Protein AF-A0A258RWH0-F1 (afdb_monomer_lite)

Secondary structure (DSSP, 8-state):
-HHHHHHHHHHHHHHHHHHHHHHHHHHHHHHT-HHHHHHHHHHHHHHHHHHHHHHHHHHHHH-SSHHHHHHHSS-HHHHTT--

Sequence (83 aa):
MADLHHQLFVVLAGELRGMSHSLELLGLHLCSDPAVVHAHMDLLQQIDHISQSQASIADIIAAEDPVSVCRKVSLDHLKRYAG

Structure (mmCIF, N/CA/C/O backbone):
data_AF-A0A258RWH0-F1
#
_entry.id   AF-A0A258RWH0-F1
#
loop_
_atom_site.group_PDB
_atom_site.id
_atom_site.type_symbol
_atom_site.label_atom_id
_atom_site.label_alt_id
_atom_site.label_comp_id
_atom_site.label_asym_id
_atom_site.label_entity_id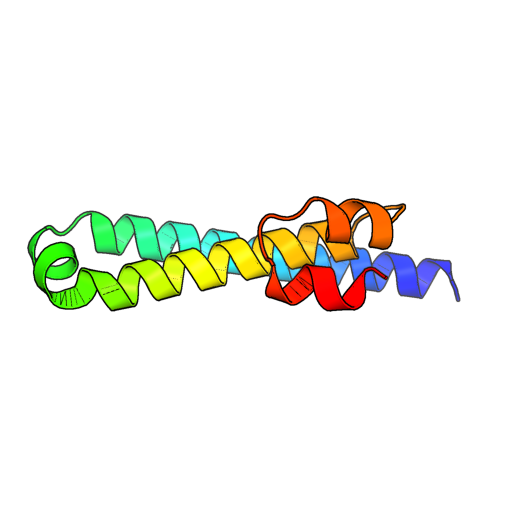
_atom_site.label_seq_id
_atom_site.pdbx_PDB_ins_code
_atom_site.Cartn_x
_atom_site.Cartn_y
_atom_site.Cartn_z
_atom_site.occupancy
_atom_site.B_iso_or_equiv
_atom_site.auth_seq_id
_atom_site.auth_comp_id
_atom_site.auth_asym_id
_atom_site.auth_atom_id
_atom_site.pdbx_PDB_model_num
ATOM 1 N N . MET A 1 1 ? 22.540 -8.735 -18.754 1.00 57.31 1 MET A N 1
ATOM 2 C CA . MET A 1 1 ? 22.567 -7.819 -17.589 1.00 57.31 1 MET A CA 1
ATOM 3 C C . MET A 1 1 ? 21.279 -7.005 -17.462 1.00 57.31 1 MET A C 1
ATOM 5 O O . MET A 1 1 ? 20.691 -7.072 -16.396 1.00 57.31 1 MET A O 1
ATOM 9 N N . ALA A 1 2 ? 20.785 -6.328 -18.512 1.00 63.66 2 ALA A N 1
ATOM 10 C CA . ALA A 1 2 ? 19.498 -5.605 -18.460 1.00 63.66 2 ALA A CA 1
ATOM 11 C C . ALA A 1 2 ? 18.292 -6.494 -18.075 1.00 63.66 2 ALA A C 1
ATOM 13 O O . ALA A 1 2 ? 17.469 -6.093 -17.262 1.00 63.66 2 ALA A O 1
ATOM 14 N N . ASP A 1 3 ? 18.251 -7.727 -18.585 1.00 77.12 3 ASP A N 1
ATOM 15 C CA . ASP A 1 3 ? 17.190 -8.707 -18.303 1.00 77.12 3 ASP A CA 1
ATOM 16 C C . ASP A 1 3 ? 17.146 -9.147 -16.823 1.00 77.12 3 ASP A C 1
ATOM 18 O O . ASP A 1 3 ? 16.087 -9.206 -16.210 1.00 77.12 3 ASP A O 1
ATOM 22 N N . LEU A 1 4 ? 18.310 -9.332 -16.189 1.00 84.31 4 LEU A N 1
ATOM 23 C CA . LEU A 1 4 ? 18.387 -9.719 -14.775 1.00 84.31 4 LEU A CA 1
ATOM 24 C C . LEU A 1 4 ? 17.922 -8.591 -13.840 1.00 84.31 4 LEU A C 1
ATOM 26 O O . LEU A 1 4 ? 17.251 -8.850 -12.847 1.00 84.31 4 LEU A O 1
ATOM 30 N N . HIS A 1 5 ? 18.270 -7.338 -14.150 1.00 85.75 5 HIS A N 1
ATOM 31 C CA . HIS A 1 5 ? 17.808 -6.185 -13.369 1.00 85.75 5 HIS A CA 1
ATOM 32 C C . HIS A 1 5 ? 16.296 -6.004 -13.499 1.00 85.75 5 HIS A C 1
ATOM 34 O O . HIS A 1 5 ? 15.626 -5.740 -12.506 1.00 85.75 5 HIS A O 1
ATOM 40 N N . HIS A 1 6 ? 15.759 -6.190 -14.706 1.00 84.62 6 HIS A N 1
ATOM 41 C CA . HIS A 1 6 ? 14.322 -6.146 -14.941 1.00 84.62 6 HIS A CA 1
ATOM 42 C C . HIS A 1 6 ? 13.590 -7.249 -14.161 1.00 84.62 6 HIS A C 1
ATOM 44 O O . HIS A 1 6 ? 12.653 -6.954 -13.425 1.00 84.62 6 HIS A O 1
ATOM 50 N N . GLN A 1 7 ? 14.074 -8.493 -14.219 1.00 89.12 7 GLN A N 1
ATOM 51 C CA . GLN A 1 7 ? 13.519 -9.604 -13.436 1.00 89.12 7 GLN A CA 1
ATOM 52 C C . GLN A 1 7 ? 13.586 -9.347 -11.925 1.00 89.12 7 GLN A C 1
ATOM 54 O O . GLN A 1 7 ? 12.610 -9.595 -11.220 1.00 89.12 7 GLN A O 1
ATOM 59 N N . LEU A 1 8 ? 14.701 -8.807 -11.421 1.00 92.38 8 LEU A N 1
ATOM 60 C CA . LEU A 1 8 ? 14.829 -8.445 -10.010 1.00 92.38 8 LEU A CA 1
ATOM 61 C C . LEU A 1 8 ? 13.798 -7.384 -9.603 1.00 92.38 8 LEU A C 1
ATOM 63 O O . LEU A 1 8 ? 13.164 -7.526 -8.562 1.00 92.38 8 LEU A O 1
ATOM 67 N N . PHE A 1 9 ? 13.596 -6.346 -10.418 1.00 91.75 9 PHE A N 1
ATOM 68 C CA . PHE A 1 9 ? 12.591 -5.320 -10.137 1.00 91.75 9 PHE A CA 1
ATOM 69 C C . PHE A 1 9 ? 11.170 -5.879 -10.130 1.00 91.75 9 PHE A C 1
ATOM 71 O O . PHE A 1 9 ? 10.403 -5.542 -9.233 1.00 91.75 9 PHE A O 1
ATOM 78 N N . VAL A 1 10 ? 10.841 -6.788 -11.049 1.00 92.31 10 VAL A N 1
ATOM 79 C CA . VAL A 1 10 ? 9.540 -7.472 -11.056 1.00 92.31 10 VAL A CA 1
ATOM 80 C C . VAL A 1 10 ? 9.325 -8.271 -9.766 1.00 92.31 10 VAL A C 1
ATOM 82 O O . VAL A 1 10 ? 8.262 -8.169 -9.157 1.00 92.31 10 VAL A O 1
ATOM 85 N N . VAL A 1 11 ? 10.334 -9.018 -9.304 1.00 95.75 11 VAL A N 1
ATOM 86 C CA . VAL A 1 11 ? 10.247 -9.768 -8.038 1.00 95.75 11 VAL A CA 1
ATOM 87 C C . VAL A 1 11 ? 10.059 -8.823 -6.850 1.00 95.75 11 VAL A C 1
ATOM 89 O O . VAL A 1 11 ? 9.163 -9.035 -6.037 1.00 95.75 11 VAL A O 1
ATOM 92 N N . LEU A 1 12 ? 10.849 -7.749 -6.766 1.00 96.12 12 LEU A N 1
ATOM 93 C CA . LEU A 1 12 ? 10.747 -6.770 -5.678 1.00 96.12 12 LEU A CA 1
ATOM 94 C C . LEU A 1 12 ? 9.397 -6.038 -5.666 1.00 96.12 12 LEU A C 1
ATOM 96 O O . LEU A 1 12 ? 8.844 -5.799 -4.593 1.00 96.12 12 LEU A O 1
ATOM 100 N N . ALA A 1 13 ? 8.846 -5.712 -6.838 1.00 96.19 13 ALA A N 1
ATOM 101 C CA . ALA A 1 13 ? 7.499 -5.162 -6.952 1.00 96.19 13 ALA A CA 1
ATOM 102 C C . ALA A 1 13 ? 6.445 -6.154 -6.438 1.00 96.19 13 ALA A C 1
ATOM 104 O O . ALA A 1 13 ? 5.537 -5.760 -5.708 1.00 96.19 13 ALA A O 1
ATOM 105 N N . GLY A 1 14 ? 6.590 -7.442 -6.764 1.00 96.50 14 GLY A N 1
ATOM 106 C CA . GLY A 1 14 ? 5.720 -8.506 -6.264 1.00 96.50 14 GLY A CA 1
ATOM 107 C C . GLY A 1 14 ? 5.736 -8.626 -4.739 1.00 96.50 14 GLY A C 1
ATOM 108 O O . GLY A 1 14 ? 4.674 -8.633 -4.117 1.00 96.50 14 GLY A O 1
ATOM 109 N N . GLU A 1 15 ? 6.921 -8.644 -4.124 1.00 97.94 15 GLU A N 1
ATOM 110 C CA . GLU A 1 15 ? 7.067 -8.677 -2.661 1.00 97.94 15 GLU A CA 1
ATOM 111 C C . GLU A 1 15 ? 6.415 -7.456 -2.001 1.00 97.94 15 GLU A C 1
ATOM 113 O O . GLU A 1 15 ? 5.642 -7.583 -1.049 1.00 97.94 15 GLU A O 1
ATOM 118 N N . LEU A 1 16 ? 6.651 -6.262 -2.554 1.00 97.12 16 LEU A N 1
ATOM 119 C CA . LEU A 1 16 ? 6.065 -5.029 -2.039 1.00 97.12 16 LEU A CA 1
ATOM 120 C C . LEU A 1 16 ? 4.533 -5.023 -2.164 1.00 97.12 16 LEU A C 1
ATOM 122 O O . LEU A 1 16 ? 3.836 -4.571 -1.252 1.00 97.12 16 LEU A O 1
ATOM 126 N N . ARG A 1 17 ? 3.996 -5.588 -3.252 1.00 97.44 17 ARG A N 1
ATOM 127 C CA . ARG A 1 17 ? 2.554 -5.781 -3.431 1.00 97.44 17 ARG A CA 1
ATOM 128 C C . ARG A 1 17 ? 1.984 -6.778 -2.420 1.00 97.44 17 ARG A C 1
ATOM 130 O O . ARG A 1 17 ? 0.905 -6.540 -1.881 1.00 97.44 17 ARG A O 1
ATOM 137 N N . GLY A 1 18 ? 2.704 -7.861 -2.130 1.00 97.62 18 GLY A N 1
ATOM 138 C CA . GLY A 1 18 ? 2.325 -8.836 -1.105 1.00 97.62 18 GLY A CA 1
ATOM 139 C C . GLY A 1 18 ? 2.280 -8.230 0.301 1.00 97.62 18 GLY A C 1
ATOM 140 O O . GLY A 1 18 ? 1.342 -8.483 1.063 1.00 97.62 18 GLY A O 1
ATOM 141 N N . MET A 1 19 ? 3.248 -7.369 0.631 1.00 97.56 19 MET A N 1
ATOM 142 C CA . MET A 1 19 ? 3.264 -6.620 1.892 1.00 97.56 19 MET A CA 1
ATOM 143 C C . MET A 1 19 ? 2.090 -5.640 1.995 1.00 97.56 19 MET A C 1
ATOM 145 O O . MET A 1 19 ? 1.410 -5.626 3.021 1.00 97.56 19 MET A O 1
ATOM 149 N N . SER A 1 20 ? 1.807 -4.891 0.925 1.00 97.19 20 SER A N 1
ATOM 150 C CA . SER A 1 20 ? 0.642 -3.999 0.849 1.00 97.19 20 SER A CA 1
ATOM 151 C C . SER A 1 20 ? -0.656 -4.766 1.096 1.00 97.19 20 SER A C 1
ATOM 153 O O . SER A 1 20 ? -1.421 -4.415 1.990 1.00 97.19 20 SER A O 1
ATOM 155 N N . HIS A 1 21 ? -0.859 -5.885 0.398 1.00 97.31 21 HIS A N 1
ATOM 156 C CA . HIS A 1 21 ? -2.050 -6.707 0.589 1.00 97.31 21 HIS A CA 1
ATOM 157 C C . HIS A 1 21 ? -2.178 -7.234 2.028 1.00 97.31 21 HIS A C 1
ATOM 159 O O . HIS A 1 21 ? -3.264 -7.245 2.606 1.00 97.31 21 HIS A O 1
ATOM 165 N N . SER A 1 22 ? -1.060 -7.625 2.645 1.00 98.00 22 SER A N 1
ATOM 166 C CA . SER A 1 22 ? -1.048 -8.058 4.046 1.00 98.00 22 SER A CA 1
ATOM 167 C C . SER A 1 22 ? -1.455 -6.925 4.996 1.00 98.00 22 SER A C 1
ATOM 169 O O . SER A 1 22 ? -2.224 -7.159 5.928 1.00 98.00 22 SER A O 1
ATOM 171 N N . LEU A 1 23 ? -0.997 -5.691 4.749 1.00 97.31 23 LEU A N 1
ATOM 172 C CA . LEU A 1 23 ? -1.419 -4.516 5.516 1.00 97.31 23 LEU A CA 1
ATOM 173 C C . LEU A 1 23 ? -2.904 -4.190 5.318 1.00 97.31 23 LEU A C 1
ATOM 175 O O . LEU A 1 23 ? -3.568 -3.866 6.299 1.00 97.31 23 LEU A O 1
ATOM 179 N N . GLU A 1 24 ? -3.444 -4.318 4.102 1.00 96.38 24 GLU A N 1
ATOM 180 C CA . GLU A 1 24 ? -4.883 -4.133 3.845 1.00 96.38 24 GLU A CA 1
ATOM 181 C C . GLU A 1 24 ? -5.722 -5.127 4.645 1.00 96.38 24 GLU A C 1
ATOM 183 O O . GLU A 1 24 ? -6.692 -4.735 5.290 1.00 96.38 24 GLU A O 1
ATOM 188 N N . LEU A 1 25 ? -5.338 -6.407 4.654 1.00 97.56 25 LEU A N 1
ATOM 189 C CA . LEU A 1 25 ? -6.049 -7.440 5.409 1.00 97.56 25 LEU A CA 1
ATOM 190 C C . LEU A 1 25 ? -6.006 -7.183 6.918 1.00 97.56 25 LEU A C 1
ATOM 192 O O . LEU A 1 25 ? -7.027 -7.323 7.595 1.00 97.56 25 LEU A O 1
ATOM 196 N N . LEU A 1 26 ? -4.850 -6.775 7.448 1.00 96.94 26 LEU A N 1
ATOM 197 C CA . LEU A 1 26 ? -4.721 -6.387 8.853 1.00 96.94 26 LEU A CA 1
ATOM 198 C C . LEU A 1 26 ? -5.578 -5.156 9.169 1.00 96.94 26 LEU A C 1
ATOM 200 O O . LEU A 1 26 ? -6.306 -5.164 10.158 1.00 96.94 26 LEU A O 1
ATOM 204 N N . GLY A 1 27 ? -5.543 -4.129 8.316 1.00 96.38 27 GLY A N 1
ATOM 205 C CA . GLY A 1 27 ? -6.364 -2.926 8.452 1.00 96.38 27 GLY A CA 1
ATOM 206 C C . GLY A 1 27 ? -7.859 -3.243 8.440 1.00 96.38 27 GLY A C 1
ATOM 207 O O . GLY A 1 27 ? -8.583 -2.804 9.327 1.00 96.38 27 GLY A O 1
ATOM 208 N N . LEU A 1 28 ? -8.318 -4.077 7.503 1.00 95.56 28 LEU A N 1
ATOM 209 C CA . LEU A 1 28 ? -9.703 -4.553 7.434 1.00 95.56 28 LEU A CA 1
ATOM 210 C C . LEU A 1 28 ? -10.117 -5.301 8.703 1.00 95.56 28 LEU A C 1
ATOM 212 O O . LEU A 1 28 ? -11.214 -5.080 9.216 1.00 95.56 28 LEU A O 1
ATOM 216 N N . HIS A 1 29 ? -9.243 -6.163 9.228 1.00 97.50 29 HIS A N 1
ATOM 217 C CA . HIS A 1 29 ? -9.516 -6.888 10.462 1.00 97.50 29 HIS A CA 1
ATOM 218 C C . HIS A 1 29 ? -9.626 -5.942 11.664 1.00 97.50 29 HIS A C 1
ATOM 220 O O . HIS A 1 29 ? -10.579 -6.043 12.432 1.00 97.50 29 HIS A O 1
ATOM 226 N N . LEU A 1 30 ? -8.715 -4.976 11.800 1.00 96.69 30 LEU A N 1
ATOM 227 C CA . LEU A 1 30 ? -8.774 -3.969 12.863 1.00 96.69 30 LEU A CA 1
ATOM 228 C C . LEU A 1 30 ? -10.022 -3.081 12.748 1.00 96.69 30 LEU A C 1
ATOM 230 O O . LEU A 1 30 ? -10.672 -2.79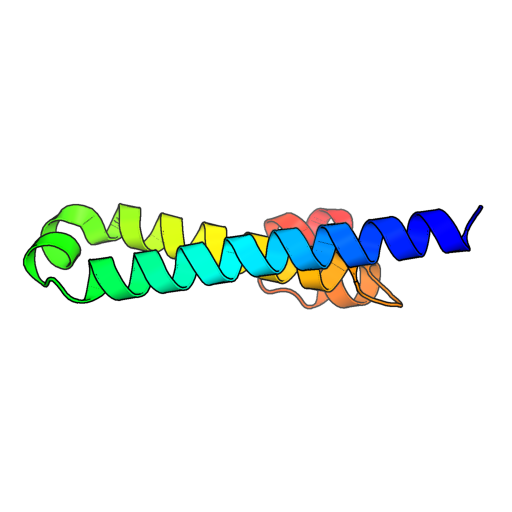7 13.750 1.00 96.69 30 LEU A O 1
ATOM 234 N N . CYS A 1 31 ? -10.400 -2.703 11.526 1.00 96.81 31 CYS A N 1
ATOM 235 C CA . CYS A 1 31 ? -11.599 -1.914 11.254 1.00 96.81 31 CYS A CA 1
ATOM 236 C C . CYS A 1 31 ? -12.911 -2.669 11.526 1.00 96.81 31 CYS A C 1
ATOM 238 O O . CYS A 1 31 ? -13.974 -2.048 11.552 1.00 96.81 31 CYS A O 1
ATOM 240 N N . SER A 1 32 ? -12.860 -3.990 11.734 1.00 97.12 32 SER A N 1
ATOM 241 C CA . SER A 1 32 ? -14.036 -4.789 12.092 1.00 97.12 32 SER A CA 1
ATOM 242 C C . SER A 1 32 ? -14.455 -4.641 13.560 1.00 97.12 32 SER A C 1
ATOM 244 O O . SER A 1 32 ? -15.593 -4.974 13.891 1.00 97.12 32 SER A O 1
ATOM 246 N N . ASP A 1 33 ? -13.580 -4.107 14.423 1.00 97.88 33 ASP A N 1
ATOM 247 C CA . ASP A 1 33 ? -13.885 -3.795 15.821 1.00 97.88 33 ASP A CA 1
ATOM 248 C C . ASP A 1 33 ? -14.174 -2.286 15.989 1.00 97.88 33 ASP A C 1
ATOM 250 O O . ASP A 1 33 ? -13.255 -1.460 15.921 1.00 97.88 33 ASP A O 1
ATOM 254 N N . PRO A 1 34 ? -15.434 -1.888 16.260 1.00 96.94 34 PRO A N 1
ATOM 255 C CA . PRO A 1 34 ? -15.796 -0.486 16.451 1.00 96.94 34 PRO A CA 1
ATOM 256 C C . PRO A 1 34 ? -15.038 0.212 17.588 1.00 96.94 34 PRO A C 1
ATOM 258 O O . PRO A 1 34 ? -14.821 1.422 17.512 1.00 96.94 34 PRO A O 1
ATOM 261 N N . ALA A 1 35 ? -14.629 -0.513 18.637 1.00 97.94 35 ALA A N 1
ATOM 262 C CA . ALA A 1 35 ? -13.869 0.068 19.741 1.00 97.94 35 ALA A CA 1
ATOM 263 C C . ALA A 1 35 ? -12.451 0.450 19.295 1.00 97.94 35 ALA A C 1
ATOM 265 O O . ALA A 1 35 ? -11.974 1.537 19.626 1.00 97.94 35 ALA A O 1
ATOM 266 N N . VAL A 1 36 ? -11.811 -0.400 18.484 1.00 97.81 36 VAL A N 1
ATOM 267 C CA . VAL A 1 36 ? -10.499 -0.122 17.876 1.00 97.81 36 VAL A CA 1
ATOM 268 C C . VAL A 1 36 ? -10.597 1.060 16.920 1.00 97.81 36 VAL A C 1
ATOM 270 O O . VAL A 1 36 ? -9.793 1.986 17.008 1.00 97.81 36 VAL A O 1
ATOM 273 N N . VAL A 1 37 ? -11.614 1.075 16.055 1.00 97.56 37 VAL A N 1
ATOM 274 C CA . VAL A 1 37 ? -11.855 2.180 15.115 1.00 97.56 37 VAL A CA 1
ATOM 275 C C . VAL A 1 37 ? -12.022 3.506 15.851 1.00 97.56 37 VAL A C 1
ATOM 277 O O . VAL A 1 37 ? -11.402 4.501 15.482 1.00 97.56 37 VAL A O 1
ATOM 280 N N . HIS A 1 38 ? -12.827 3.522 16.913 1.00 97.50 38 HIS A N 1
ATOM 281 C CA . HIS A 1 38 ? -13.073 4.733 17.686 1.00 97.50 38 HIS A CA 1
ATOM 282 C C . HIS A 1 38 ? -11.818 5.234 18.415 1.00 97.50 38 HIS A C 1
ATOM 284 O O . HIS A 1 38 ? -11.567 6.436 18.443 1.00 97.50 38 HIS A O 1
ATOM 290 N N . ALA A 1 39 ? -11.020 4.328 18.985 1.00 97.88 39 ALA A N 1
ATOM 291 C CA . ALA A 1 39 ? -9.835 4.684 19.763 1.00 97.88 39 ALA A CA 1
ATOM 292 C C . ALA A 1 39 ? -8.599 5.015 18.905 1.00 97.88 39 ALA A C 1
ATOM 294 O O . ALA A 1 39 ? -7.708 5.729 19.368 1.00 97.88 39 ALA A O 1
ATOM 295 N N . HIS A 1 40 ? -8.516 4.486 17.680 1.00 97.62 40 HIS A N 1
ATOM 296 C CA . HIS A 1 40 ? -7.279 4.465 16.894 1.00 97.62 40 HIS A CA 1
ATOM 297 C C . HIS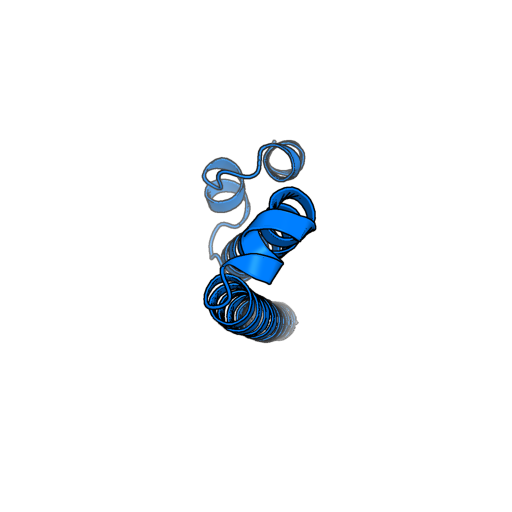 A 1 40 ? -7.456 4.857 15.421 1.00 97.62 40 HIS A C 1
ATOM 299 O O . HIS A 1 40 ? -6.615 4.497 14.597 1.00 97.62 40 HIS A O 1
ATOM 305 N N . MET A 1 41 ? -8.504 5.614 15.078 1.00 96.25 41 MET A N 1
ATOM 306 C CA . MET A 1 41 ? -8.789 6.041 13.699 1.00 96.25 41 MET A CA 1
ATOM 307 C C . MET A 1 41 ? -7.554 6.596 12.969 1.00 96.25 41 MET A C 1
ATOM 309 O O . MET A 1 41 ? -7.246 6.156 11.865 1.00 96.25 41 MET A O 1
ATOM 313 N N . ASP A 1 42 ? -6.800 7.496 13.604 1.00 97.06 42 ASP A N 1
ATOM 314 C CA . ASP A 1 42 ? -5.623 8.125 12.989 1.00 97.06 42 ASP A CA 1
ATOM 315 C C . ASP A 1 42 ? -4.498 7.120 12.692 1.00 97.06 42 ASP A C 1
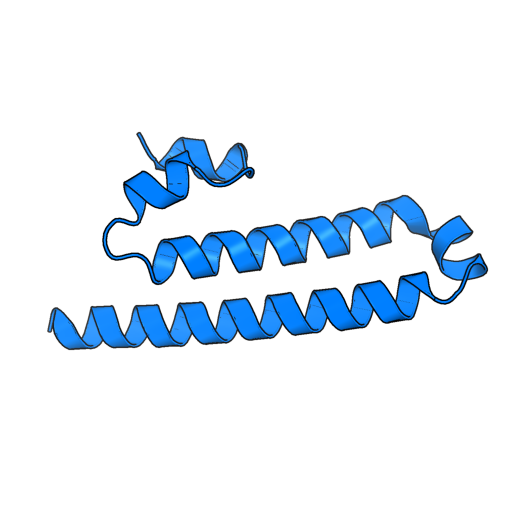ATOM 317 O O . ASP A 1 42 ? -3.766 7.265 11.712 1.00 97.06 42 ASP A O 1
ATOM 321 N N . LEU A 1 43 ? -4.340 6.088 13.528 1.00 97.12 43 LEU A N 1
ATOM 322 C CA . LEU A 1 43 ? -3.359 5.024 13.300 1.00 97.12 43 LEU A CA 1
ATOM 323 C C . LEU A 1 43 ? -3.820 4.086 12.179 1.00 97.12 43 LEU A C 1
ATOM 325 O O . LEU A 1 43 ? -3.007 3.669 11.357 1.00 97.12 43 LEU A O 1
ATOM 329 N N . LEU A 1 44 ? -5.119 3.791 12.104 1.00 96.94 44 LEU A N 1
ATOM 330 C CA . LEU A 1 44 ? -5.698 2.982 11.027 1.00 96.94 44 LEU A CA 1
ATOM 331 C C . LEU A 1 44 ? -5.572 3.684 9.670 1.00 96.94 44 LEU A C 1
ATOM 333 O O . LEU A 1 44 ? -5.195 3.049 8.687 1.00 96.94 44 LEU A O 1
ATOM 337 N N . GLN A 1 45 ? -5.787 5.001 9.624 1.00 95.25 45 GLN A N 1
ATOM 338 C CA . GLN A 1 45 ? -5.540 5.809 8.426 1.00 95.25 45 GLN A CA 1
ATOM 339 C C . GLN A 1 45 ? -4.063 5.794 8.011 1.00 95.25 45 GLN A C 1
ATOM 341 O O . GLN A 1 45 ? -3.755 5.737 6.822 1.00 95.25 45 GLN A O 1
ATOM 346 N N . GLN A 1 46 ? -3.133 5.800 8.971 1.00 95.75 46 GLN A N 1
ATOM 347 C CA . GLN A 1 46 ? -1.705 5.663 8.666 1.00 95.75 46 GLN A CA 1
ATOM 348 C C . GLN A 1 46 ? -1.369 4.288 8.075 1.00 95.75 46 GLN A C 1
ATOM 350 O O . GLN A 1 46 ? -0.579 4.219 7.135 1.00 95.75 46 GLN A O 1
ATOM 355 N N . ILE A 1 47 ? -1.977 3.207 8.576 1.00 95.62 47 ILE A N 1
ATOM 356 C CA . ILE A 1 47 ? -1.810 1.854 8.016 1.00 95.62 47 ILE A CA 1
ATOM 357 C C . ILE A 1 47 ? -2.310 1.802 6.569 1.00 95.62 47 ILE A C 1
ATOM 359 O O . ILE A 1 47 ? -1.590 1.316 5.694 1.00 95.62 47 ILE A O 1
ATOM 363 N N . ASP A 1 48 ? -3.501 2.341 6.307 1.00 94.25 48 ASP A N 1
ATOM 364 C CA . ASP A 1 48 ? -4.070 2.421 4.958 1.00 94.25 48 ASP A CA 1
ATOM 365 C C . ASP A 1 48 ? -3.158 3.215 4.009 1.00 94.25 48 ASP A C 1
ATOM 367 O O . ASP A 1 48 ? -2.789 2.733 2.937 1.00 94.25 48 ASP A O 1
ATOM 371 N N . HIS A 1 49 ? -2.674 4.381 4.445 1.00 94.06 49 HIS A N 1
ATOM 372 C CA . HIS A 1 49 ? -1.746 5.189 3.656 1.00 94.06 49 HIS A CA 1
ATOM 373 C C . HIS A 1 49 ? -0.424 4.457 3.357 1.00 94.06 49 HIS A C 1
ATOM 375 O O . HIS A 1 49 ? 0.099 4.549 2.243 1.00 94.06 49 HIS A O 1
ATOM 381 N N . ILE A 1 50 ? 0.134 3.710 4.320 1.00 94.44 50 ILE A N 1
ATOM 382 C CA . ILE A 1 50 ? 1.337 2.892 4.091 1.00 94.44 50 ILE A CA 1
ATOM 383 C C . ILE A 1 50 ? 1.052 1.814 3.044 1.00 94.44 50 ILE A C 1
ATOM 385 O O . ILE A 1 50 ? 1.863 1.638 2.134 1.00 94.44 50 ILE A O 1
ATOM 389 N N . SER A 1 51 ? -0.092 1.133 3.135 1.00 95.31 51 SER A N 1
ATOM 390 C CA . SER A 1 51 ? -0.460 0.115 2.153 1.00 95.31 51 SER A CA 1
ATOM 391 C C . SER A 1 51 ? -0.588 0.701 0.745 1.00 95.31 51 SER A C 1
ATOM 393 O O . SER A 1 51 ? 0.053 0.213 -0.187 1.00 95.31 51 SER A O 1
ATOM 395 N N . GLN A 1 52 ? -1.333 1.798 0.588 1.00 92.75 52 GLN A N 1
ATOM 396 C CA . GLN A 1 52 ? -1.507 2.462 -0.708 1.00 92.75 52 GLN A CA 1
ATOM 397 C C . GLN A 1 52 ? -0.173 2.958 -1.283 1.00 92.75 52 GLN A C 1
ATOM 399 O O . GLN A 1 52 ? 0.049 2.904 -2.498 1.00 92.75 52 GLN A O 1
ATOM 404 N N . SER A 1 53 ? 0.739 3.400 -0.410 1.00 93.50 53 SER A N 1
ATOM 405 C CA . SER A 1 53 ? 2.105 3.763 -0.786 1.00 93.50 53 SER A CA 1
ATOM 406 C C . SER A 1 53 ? 2.889 2.581 -1.344 1.00 93.50 53 SER A C 1
ATOM 408 O O . SER A 1 53 ? 3.446 2.668 -2.439 1.00 93.50 53 SER A O 1
ATOM 410 N N . GLN A 1 54 ? 2.871 1.445 -0.648 1.00 95.00 54 GLN A N 1
ATOM 411 C CA . GLN A 1 54 ? 3.528 0.221 -1.100 1.00 95.00 54 GLN A CA 1
ATOM 412 C C . GLN A 1 54 ? 2.950 -0.290 -2.426 1.00 95.00 54 GLN A C 1
ATOM 414 O O . GLN A 1 54 ? 3.722 -0.594 -3.336 1.00 95.00 54 GLN A O 1
ATOM 419 N N . ALA A 1 55 ? 1.622 -0.311 -2.579 1.00 94.12 55 ALA A N 1
ATOM 420 C CA . ALA A 1 55 ? 0.970 -0.695 -3.832 1.00 94.12 55 ALA A CA 1
ATOM 421 C C . ALA A 1 55 ? 1.402 0.204 -5.000 1.00 94.12 55 ALA A C 1
ATOM 423 O O . ALA A 1 55 ? 1.808 -0.289 -6.048 1.00 94.12 55 ALA A O 1
ATOM 424 N N . SER A 1 56 ? 1.389 1.522 -4.798 1.00 93.06 56 SER A N 1
ATOM 425 C CA . SER A 1 56 ? 1.770 2.480 -5.840 1.00 93.06 56 SER A CA 1
ATOM 426 C C . SER A 1 56 ? 3.240 2.352 -6.241 1.00 93.06 56 SER A C 1
ATOM 428 O O . SER A 1 56 ? 3.573 2.448 -7.419 1.00 93.06 56 SER A O 1
ATOM 430 N N . ILE A 1 57 ? 4.136 2.130 -5.275 1.00 92.62 57 ILE A N 1
ATOM 431 C CA . ILE A 1 57 ? 5.563 1.923 -5.550 1.00 92.62 57 ILE A CA 1
ATOM 432 C C . ILE A 1 57 ? 5.774 0.608 -6.309 1.00 92.62 57 ILE A C 1
ATOM 434 O O . ILE A 1 57 ? 6.560 0.584 -7.255 1.00 92.62 57 ILE A O 1
ATOM 438 N N . ALA A 1 58 ? 5.064 -0.463 -5.943 1.00 94.88 58 ALA A N 1
ATOM 439 C CA . ALA A 1 58 ? 5.122 -1.731 -6.664 1.00 94.88 58 ALA A CA 1
ATOM 440 C C . ALA A 1 58 ? 4.707 -1.551 -8.132 1.00 94.88 58 ALA A C 1
ATOM 442 O O . ALA A 1 58 ? 5.423 -1.990 -9.033 1.00 94.88 58 ALA A O 1
ATOM 443 N N . ASP A 1 59 ? 3.613 -0.826 -8.371 1.00 92.06 59 ASP A N 1
ATOM 444 C CA . ASP A 1 59 ? 3.111 -0.551 -9.717 1.00 92.06 59 ASP A CA 1
ATOM 445 C C . ASP A 1 5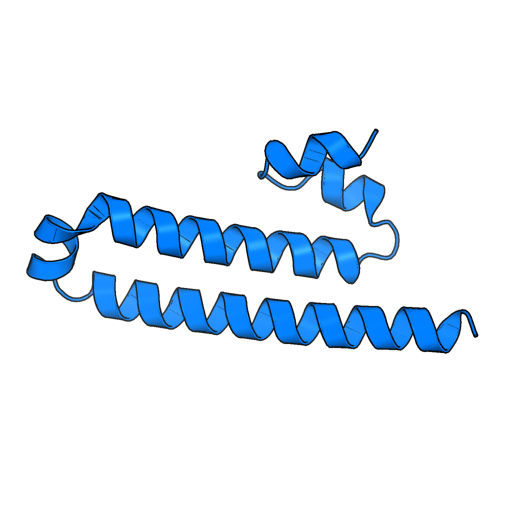9 ? 4.111 0.291 -10.539 1.00 92.06 59 ASP A C 1
ATOM 447 O O . ASP A 1 59 ? 4.303 0.030 -11.725 1.00 92.06 59 ASP A O 1
ATOM 451 N N . ILE A 1 60 ? 4.805 1.258 -9.920 1.00 91.31 60 ILE A N 1
ATOM 452 C CA . ILE A 1 60 ? 5.865 2.048 -10.577 1.00 91.31 60 ILE A CA 1
ATOM 453 C C . ILE A 1 60 ? 7.066 1.170 -10.950 1.00 91.31 60 ILE A C 1
ATOM 455 O O . ILE A 1 60 ? 7.580 1.286 -12.060 1.00 91.31 60 ILE A O 1
ATOM 45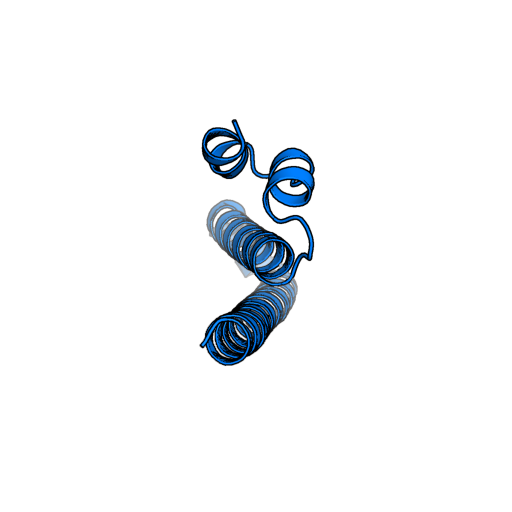9 N N . ILE A 1 61 ? 7.529 0.308 -10.039 1.00 92.00 61 ILE A N 1
ATOM 460 C CA . ILE A 1 61 ? 8.709 -0.545 -10.257 1.00 92.00 61 ILE A CA 1
ATOM 461 C C . ILE A 1 61 ? 8.453 -1.572 -11.370 1.00 92.00 61 ILE A C 1
ATOM 463 O O . ILE A 1 61 ? 9.357 -1.858 -12.155 1.00 92.00 61 ILE A O 1
ATOM 467 N N . ALA A 1 62 ? 7.238 -2.119 -11.447 1.00 90.69 62 ALA A N 1
ATOM 468 C CA . ALA A 1 62 ? 6.863 -3.121 -12.443 1.00 90.69 62 ALA A CA 1
ATOM 469 C C . ALA A 1 62 ? 6.487 -2.533 -13.817 1.00 90.69 62 ALA A C 1
ATOM 471 O O . ALA A 1 62 ? 6.303 -3.288 -14.772 1.00 90.69 62 ALA A O 1
ATOM 472 N N . ALA A 1 63 ? 6.340 -1.212 -13.933 1.00 90.38 63 ALA A N 1
ATOM 473 C CA . ALA A 1 63 ? 5.886 -0.573 -15.161 1.00 90.38 63 ALA A CA 1
ATOM 474 C C . ALA A 1 63 ? 6.945 -0.591 -16.274 1.00 90.38 63 ALA A C 1
ATOM 476 O O . ALA A 1 63 ? 8.134 -0.388 -16.034 1.00 90.38 63 ALA A O 1
ATOM 477 N N . GLU A 1 64 ? 6.487 -0.720 -17.522 1.00 87.06 64 GLU A N 1
ATOM 478 C CA . GLU A 1 64 ? 7.331 -0.508 -18.709 1.00 87.06 64 GLU A CA 1
ATOM 479 C C . GLU A 1 64 ? 7.820 0.949 -18.813 1.00 87.06 64 GLU A C 1
ATOM 481 O O . GLU A 1 64 ? 8.948 1.199 -19.235 1.00 87.06 64 GLU A O 1
ATOM 486 N N . ASP A 1 65 ? 6.990 1.907 -18.378 1.00 88.88 65 ASP A N 1
ATOM 487 C CA . ASP A 1 65 ? 7.329 3.330 -18.242 1.00 88.88 65 ASP A CA 1
ATOM 488 C C . ASP A 1 65 ? 7.053 3.814 -16.802 1.00 88.88 65 ASP A C 1
ATOM 490 O O . ASP A 1 65 ? 5.980 4.364 -16.507 1.00 88.88 65 ASP A O 1
ATOM 494 N N . PRO A 1 66 ? 8.020 3.622 -15.883 1.00 86.94 66 PRO A N 1
ATOM 495 C CA . PRO A 1 66 ? 7.891 4.012 -14.480 1.00 86.94 66 PRO A CA 1
ATOM 496 C C . PRO A 1 66 ? 7.610 5.503 -14.277 1.00 86.94 66 PRO A C 1
ATOM 498 O O . PRO A 1 66 ? 6.914 5.878 -13.335 1.00 86.94 66 PRO A O 1
ATOM 501 N N . VAL A 1 67 ? 8.117 6.371 -15.158 1.00 86.44 67 VAL A N 1
ATOM 502 C CA . VAL A 1 67 ? 7.962 7.828 -15.029 1.00 86.44 67 VAL A CA 1
ATOM 503 C C . VAL A 1 67 ? 6.519 8.232 -15.316 1.00 86.44 67 VAL A C 1
ATOM 505 O O . VAL A 1 67 ? 5.919 8.986 -14.548 1.00 86.44 67 VAL A O 1
ATOM 508 N N . SER A 1 68 ? 5.927 7.694 -16.385 1.00 87.44 68 SER A N 1
ATOM 509 C CA . SER A 1 68 ? 4.519 7.935 -16.721 1.00 87.44 68 SER A CA 1
ATOM 510 C C . SER A 1 68 ? 3.568 7.428 -15.636 1.00 87.44 68 SER A C 1
ATOM 512 O O . SER A 1 68 ? 2.611 8.125 -15.288 1.00 87.44 68 SER A O 1
ATOM 514 N N . VAL A 1 69 ? 3.845 6.260 -15.046 1.00 87.19 69 VAL A N 1
ATOM 515 C CA . VAL A 1 69 ? 3.057 5.733 -13.917 1.00 87.19 69 VAL A CA 1
ATOM 516 C C . VAL A 1 69 ? 3.236 6.600 -12.668 1.00 87.19 69 VAL A C 1
ATOM 518 O O . VAL A 1 69 ? 2.244 6.983 -12.049 1.00 87.19 69 VAL A O 1
ATOM 521 N N . CYS A 1 70 ? 4.463 7.018 -12.347 1.00 87.31 70 CYS A N 1
ATOM 522 C CA . CYS A 1 70 ? 4.756 7.882 -11.200 1.00 87.31 70 CYS A CA 1
ATOM 523 C C . CYS A 1 70 ? 4.035 9.245 -11.265 1.00 87.31 70 CYS A C 1
ATOM 525 O O . CYS A 1 70 ? 3.638 9.799 -10.243 1.00 87.31 70 CYS A O 1
ATOM 527 N N . ARG A 1 71 ? 3.773 9.781 -12.463 1.00 84.62 71 ARG A N 1
ATOM 528 C CA . ARG A 1 71 ? 2.964 11.007 -12.621 1.00 84.62 71 ARG A CA 1
ATOM 529 C C . ARG A 1 71 ? 1.472 10.798 -12.346 1.00 84.62 71 ARG A C 1
ATOM 531 O O . ARG A 1 71 ? 0.774 11.763 -12.037 1.00 84.62 71 ARG A O 1
ATOM 538 N N . LYS A 1 72 ? 0.977 9.564 -12.481 1.00 83.25 72 LYS A N 1
ATOM 539 C CA . LYS A 1 72 ? -0.448 9.210 -12.364 1.00 83.25 72 LYS A CA 1
ATOM 540 C C . LYS A 1 72 ? -0.850 8.729 -10.972 1.00 83.25 72 LYS A C 1
ATOM 542 O O . LYS A 1 72 ? -2.037 8.774 -10.662 1.00 83.25 72 LYS A O 1
ATOM 547 N N . VAL A 1 73 ? 0.094 8.278 -10.143 1.00 80.69 73 VAL A N 1
ATOM 548 C CA . VAL A 1 73 ? -0.220 7.844 -8.772 1.00 80.69 73 VAL A CA 1
ATOM 549 C C . VAL A 1 73 ? -0.720 9.019 -7.923 1.00 80.69 73 VAL A C 1
ATOM 551 O O . VAL A 1 73 ? -0.294 10.162 -8.093 1.00 80.69 73 VAL A O 1
ATOM 554 N N . SER A 1 74 ? -1.632 8.745 -6.990 1.00 69.75 74 SER A N 1
ATOM 555 C CA . SER A 1 74 ? -2.240 9.745 -6.094 1.00 69.75 74 SER A CA 1
ATOM 556 C C . SER A 1 74 ? -1.273 10.298 -5.039 1.00 69.75 74 SER A C 1
ATOM 558 O O . SER A 1 74 ? -1.580 11.281 -4.371 1.00 69.75 74 SER A O 1
ATOM 560 N N . LEU A 1 75 ? -0.090 9.701 -4.898 1.00 73.75 75 LEU A N 1
ATOM 561 C CA . LEU A 1 75 ? 0.897 10.059 -3.887 1.00 73.75 75 LEU A CA 1
ATOM 562 C C . LEU A 1 75 ? 1.740 11.247 -4.348 1.00 73.75 75 LEU A C 1
ATOM 564 O O . LEU A 1 75 ? 2.759 11.090 -5.022 1.00 73.75 75 LEU A O 1
ATOM 568 N N . ASP A 1 76 ? 1.346 12.449 -3.935 1.00 73.56 76 ASP A N 1
ATOM 569 C CA . ASP A 1 76 ? 2.024 13.695 -4.318 1.00 73.56 76 ASP A CA 1
ATOM 570 C C . ASP A 1 76 ? 3.517 13.715 -3.954 1.00 73.56 76 ASP A C 1
ATOM 572 O O . ASP A 1 76 ? 4.336 14.283 -4.679 1.00 73.56 76 ASP A O 1
ATOM 576 N N . HIS A 1 77 ? 3.906 13.026 -2.877 1.00 75.62 77 HIS A N 1
ATOM 577 C CA . HIS A 1 77 ? 5.309 12.912 -2.485 1.00 75.62 77 HIS A CA 1
ATOM 578 C C . HIS A 1 77 ? 6.153 12.058 -3.450 1.00 75.62 77 HIS A C 1
ATOM 580 O O . HIS A 1 77 ? 7.374 12.209 -3.456 1.00 75.62 77 HIS A O 1
ATOM 586 N N . LEU A 1 78 ? 5.542 11.180 -4.256 1.00 73.88 78 LEU A N 1
ATOM 587 C CA . LEU A 1 78 ? 6.239 10.398 -5.283 1.00 73.88 78 LEU A CA 1
ATOM 588 C C . LEU A 1 78 ? 6.384 11.185 -6.588 1.00 73.88 78 LEU A C 1
ATOM 590 O O . LEU A 1 78 ? 7.432 11.115 -7.229 1.00 73.88 78 LEU A O 1
ATOM 594 N N . LYS A 1 79 ? 5.398 12.026 -6.927 1.00 75.50 79 LYS A N 1
ATOM 595 C CA . LYS A 1 79 ? 5.411 12.852 -8.149 1.00 75.50 79 LYS A CA 1
ATOM 596 C C . LYS A 1 79 ? 6.652 13.740 -8.274 1.00 75.50 79 LYS A C 1
ATOM 598 O O . LYS A 1 79 ? 7.105 13.988 -9.386 1.00 75.50 79 LYS A O 1
ATOM 603 N N . ARG A 1 80 ? 7.258 14.167 -7.156 1.00 77.19 80 ARG A N 1
ATOM 604 C CA . ARG A 1 80 ? 8.503 14.968 -7.148 1.00 77.19 80 ARG A CA 1
ATOM 605 C C . ARG A 1 80 ? 9.693 14.286 -7.831 1.00 77.19 80 ARG A C 1
ATOM 607 O O . ARG A 1 80 ? 10.644 14.962 -8.203 1.00 77.19 80 ARG A O 1
ATOM 614 N N . TYR A 1 81 ? 9.657 12.962 -7.967 1.00 73.94 81 TYR A N 1
ATOM 615 C CA . TYR A 1 81 ? 10.702 12.182 -8.627 1.00 73.94 81 TYR A CA 1
ATOM 616 C C . TYR A 1 81 ? 10.418 11.939 -10.114 1.00 73.94 81 TYR A C 1
ATOM 618 O O . TYR A 1 81 ? 11.273 11.401 -10.811 1.00 73.94 81 TYR A O 1
ATOM 626 N N . ALA A 1 82 ? 9.234 12.318 -10.602 1.00 67.94 82 ALA A N 1
ATOM 627 C CA . ALA A 1 82 ? 8.779 12.014 -11.954 1.00 67.94 82 ALA A CA 1
ATOM 628 C C . ALA A 1 82 ? 9.141 13.080 -13.007 1.00 67.94 82 ALA A C 1
ATOM 630 O O . ALA A 1 82 ? 8.860 12.865 -14.186 1.00 67.94 82 ALA A O 1
ATOM 631 N N . GLY A 1 83 ? 9.774 14.190 -12.604 1.00 58.28 83 GLY A N 1
ATOM 632 C CA . GLY A 1 83 ? 10.165 15.294 -13.493 1.00 58.28 83 GLY A CA 1
ATOM 633 C C . GLY A 1 83 ? 8.992 16.123 -13.994 1.00 58.28 83 GLY A C 1
ATOM 634 O O . GLY A 1 83 ? 8.057 15.537 -14.588 1.00 58.28 83 GLY A O 1
#

Foldseek 3Di:
DVVVQLVVLLVVLVVLLVVLVVLVVVLVVLVVDVVSCVVQVVVSVVSNVSSLVSNLVSCLSNDPHSLVSQCVRPPPVSPVVSD

Radius of gyration: 15.43 Å; chains: 1; bounding box: 38×25×38 Å

pLDDT: mean 90.07, std 9.69, range [57.31, 98.0]